Protein AF-A0AAE0EWT0-F1 (afdb_monomer_lite)

Radius of gyration: 17.42 Å; chains: 1; bounding box: 57×29×38 Å

Seque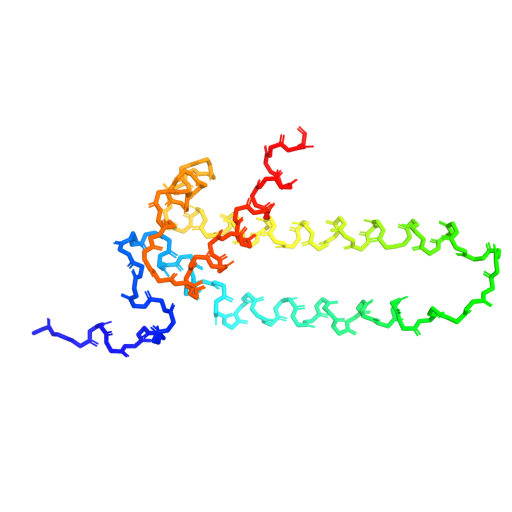nce (125 aa):
MEEDAEMLPKRIRGIKDEIVRKLCVFFDSEDFTSALEEFCLQNCSTFSGTSCGKEEASEQSLQHTELHQRYLELLEKQLDKFQEQEGIAPEAVFERCKEAVGEDEFAANFIKMLQAVYVELYIWK

Secondary structure (DSSP, 8-state):
--GGGSSS-GGGTT---HHHHHHHHHHTSHHHHHHHHHHHHHHHHHHHT----TTSHHHHHHHHHHHHHHHHHHHHHHHHHHHHHHT--HHHHHHHHHHH--S-HHHHHHHHHHHHHHIIIII--

Structure (mmCIF, N/CA/C/O backbone):
data_AF-A0AAE0EWT0-F1
#
_entry.id   AF-A0AAE0EWT0-F1
#
loop_
_atom_site.group_PDB
_atom_site.id
_atom_site.type_symbol
_atom_site.label_atom_id
_atom_site.label_alt_id
_atom_site.label_comp_id
_atom_site.label_asym_id
_atom_site.label_entity_id
_atom_site.label_seq_id
_atom_site.pdbx_PDB_ins_code
_atom_site.Cartn_x
_atom_site.Cartn_y
_atom_site.Cartn_z
_atom_site.occupancy
_atom_site.B_iso_or_equiv
_atom_site.auth_seq_id
_atom_site.auth_comp_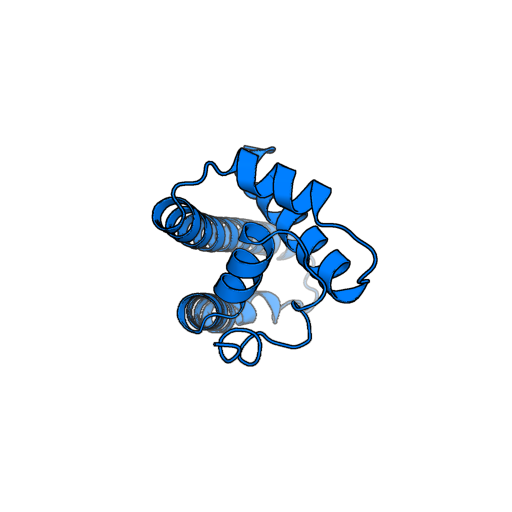id
_atom_site.auth_asym_id
_atom_site.auth_atom_id
_atom_site.pdbx_PDB_model_num
ATOM 1 N N . MET A 1 1 ? -26.318 -11.596 14.215 1.00 40.09 1 MET A N 1
ATOM 2 C CA . MET A 1 1 ? -25.898 -10.856 13.006 1.00 40.09 1 MET A CA 1
ATOM 3 C C . MET A 1 1 ? -24.386 -10.737 13.146 1.00 40.09 1 MET A C 1
ATOM 5 O O . MET A 1 1 ? -23.906 -9.768 13.707 1.00 40.09 1 MET A O 1
ATOM 9 N N . GLU A 1 2 ? -23.677 -11.829 12.849 1.00 41.66 2 GLU A N 1
ATOM 10 C CA . GLU A 1 2 ? -22.268 -12.066 13.244 1.00 41.66 2 GLU A CA 1
ATOM 11 C C . GLU A 1 2 ? -21.409 -12.572 12.066 1.00 41.66 2 GLU A C 1
ATOM 13 O O . GLU A 1 2 ? -20.268 -12.974 12.256 1.00 41.66 2 GLU A O 1
ATOM 18 N N . GLU A 1 3 ? -21.931 -12.536 10.838 1.00 44.03 3 GLU A N 1
ATOM 19 C CA . GLU A 1 3 ? -21.333 -13.248 9.696 1.00 44.03 3 GLU A CA 1
ATOM 20 C C . GLU A 1 3 ? -20.279 -12.432 8.915 1.00 44.03 3 GLU A C 1
ATOM 22 O O . GLU A 1 3 ? -19.452 -13.011 8.217 1.00 44.03 3 GLU A O 1
ATOM 27 N N . ASP A 1 4 ? -20.199 -11.109 9.093 1.00 46.94 4 ASP A N 1
ATOM 28 C CA . ASP A 1 4 ? -19.226 -10.263 8.372 1.00 46.94 4 ASP A CA 1
ATOM 29 C C . ASP A 1 4 ? -17.781 -10.364 8.903 1.00 46.94 4 ASP A C 1
ATOM 31 O O . ASP A 1 4 ? -16.820 -9.991 8.227 1.00 46.94 4 ASP A O 1
ATOM 35 N N . ALA A 1 5 ? -17.579 -10.900 10.110 1.00 47.59 5 ALA A N 1
ATOM 36 C CA . ALA A 1 5 ? -16.243 -11.025 10.696 1.00 47.59 5 ALA A CA 1
ATOM 37 C C . ALA A 1 5 ? -15.438 -12.220 10.141 1.00 47.59 5 ALA A C 1
ATOM 39 O O . ALA A 1 5 ? -14.208 -12.249 10.285 1.00 47.59 5 ALA A O 1
ATOM 40 N N . GLU A 1 6 ? -16.090 -13.200 9.500 1.00 47.41 6 GLU A N 1
ATOM 41 C CA . GLU A 1 6 ? -15.444 -14.443 9.053 1.00 47.41 6 GLU A CA 1
ATOM 42 C C . GLU A 1 6 ? -14.759 -14.357 7.681 1.00 47.41 6 GLU A C 1
ATOM 44 O O . GLU A 1 6 ? -13.802 -15.101 7.456 1.00 47.41 6 GLU A O 1
ATOM 49 N N . MET A 1 7 ? -15.132 -13.411 6.812 1.00 57.94 7 MET A N 1
ATOM 50 C CA . MET A 1 7 ? -14.522 -13.267 5.476 1.00 57.94 7 MET A CA 1
ATOM 51 C C . MET A 1 7 ? -13.167 -12.550 5.467 1.00 57.94 7 MET A C 1
ATOM 53 O O . MET A 1 7 ? -12.485 -12.514 4.446 1.00 57.94 7 MET A O 1
ATOM 57 N N . LEU A 1 8 ? -12.739 -11.992 6.600 1.00 60.00 8 LEU A N 1
ATOM 58 C CA . LEU A 1 8 ? -11.521 -11.189 6.646 1.00 60.00 8 LEU A CA 1
ATOM 59 C C . LEU A 1 8 ? -10.302 -12.096 6.889 1.00 60.00 8 LEU A C 1
ATOM 61 O O . LEU A 1 8 ? -10.305 -12.879 7.858 1.00 60.00 8 LEU A O 1
ATOM 65 N N . PRO A 1 9 ? -9.258 -12.016 6.037 1.00 65.06 9 PRO A N 1
ATOM 66 C CA . PRO A 1 9 ? -8.112 -12.905 6.129 1.00 65.06 9 PRO A CA 1
ATOM 67 C C . PRO A 1 9 ? -7.469 -12.813 7.517 1.00 65.06 9 PRO A C 1
ATOM 69 O O . PRO A 1 9 ? -7.370 -11.741 8.113 1.00 65.06 9 PRO A O 1
ATOM 72 N N . LYS A 1 10 ? -7.041 -13.957 8.072 1.00 65.31 10 LYS A N 1
ATOM 73 C CA . LYS A 1 10 ? -6.542 -14.043 9.464 1.00 65.31 10 LYS A CA 1
ATOM 74 C C . LYS A 1 10 ? -5.453 -13.004 9.772 1.00 65.31 10 LYS A C 1
ATOM 76 O O . LYS A 1 10 ? -5.429 -12.471 10.873 1.00 65.31 10 LYS A O 1
ATOM 81 N N . ARG A 1 11 ? -4.643 -12.675 8.760 1.00 68.38 11 ARG A N 1
ATOM 82 C CA . ARG A 1 11 ? -3.559 -11.679 8.764 1.00 68.38 11 ARG A CA 1
ATOM 83 C C . ARG A 1 11 ? -3.978 -10.225 9.030 1.00 68.38 11 ARG A C 1
ATOM 85 O O . ARG A 1 11 ? -3.122 -9.433 9.386 1.00 68.38 11 ARG A O 1
ATOM 92 N N . ILE A 1 12 ? -5.258 -9.866 8.885 1.00 69.25 12 ILE A N 1
ATOM 93 C CA . ILE A 1 12 ? -5.748 -8.490 9.119 1.00 69.25 12 ILE A CA 1
ATOM 94 C C . ILE A 1 12 ? -6.727 -8.390 10.293 1.00 69.25 12 ILE A C 1
ATOM 96 O O . ILE A 1 12 ? -7.249 -7.316 10.579 1.00 69.25 12 ILE A O 1
ATOM 100 N N . ARG A 1 13 ? -7.016 -9.505 10.979 1.00 69.38 13 ARG A N 1
ATOM 101 C CA . ARG A 1 13 ? -7.964 -9.523 12.108 1.00 69.38 13 ARG A CA 1
ATOM 102 C C . ARG A 1 13 ? -7.427 -8.794 13.345 1.00 69.38 13 ARG A C 1
ATOM 104 O O . ARG A 1 13 ? -8.229 -8.353 14.158 1.00 69.38 13 ARG A O 1
ATOM 111 N N . GLY A 1 14 ? -6.104 -8.660 13.475 1.00 70.75 14 GLY A N 1
ATOM 112 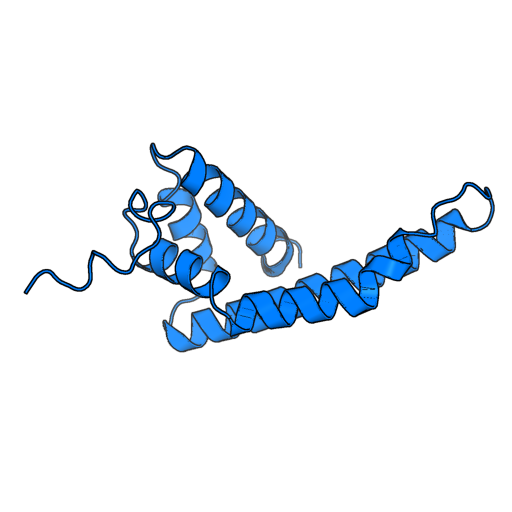C CA . GLY A 1 14 ? -5.450 -7.909 14.554 1.00 70.75 14 GLY A CA 1
ATOM 113 C C . GLY A 1 14 ? -5.465 -6.386 14.370 1.00 70.75 14 GLY A C 1
ATOM 114 O O . GLY A 1 14 ? -5.120 -5.658 15.299 1.00 70.75 14 GLY A O 1
ATOM 115 N N . ILE A 1 15 ? -5.878 -5.891 13.197 1.00 74.56 15 ILE A N 1
ATOM 116 C CA . ILE A 1 15 ? -5.919 -4.458 12.891 1.00 74.56 15 ILE A CA 1
ATOM 117 C C . ILE A 1 15 ? -7.191 -3.857 13.491 1.00 74.56 15 ILE A C 1
ATOM 119 O O . ILE A 1 15 ? -8.302 -4.221 13.106 1.00 74.56 15 ILE A O 1
ATOM 123 N N . LYS A 1 16 ? -7.016 -2.935 14.445 1.00 74.81 16 LYS A N 1
ATOM 124 C CA . LYS A 1 16 ? -8.127 -2.259 15.137 1.00 74.81 16 LYS A CA 1
ATOM 125 C C . LYS A 1 16 ? -8.730 -1.111 14.326 1.00 74.81 16 LYS A C 1
ATOM 127 O O . LYS A 1 16 ? -9.912 -0.831 14.489 1.00 74.81 16 LYS A O 1
ATOM 132 N N . ASP A 1 17 ? -7.935 -0.454 13.483 1.00 82.94 17 ASP A N 1
ATOM 133 C CA . ASP A 1 17 ? -8.415 0.640 12.638 1.00 82.94 17 ASP A CA 1
ATOM 134 C C . ASP A 1 17 ? -9.152 0.095 11.404 1.00 82.94 17 ASP A C 1
ATOM 136 O O . ASP A 1 17 ? -8.613 -0.705 10.636 1.00 82.94 17 ASP A O 1
ATOM 140 N N . GLU A 1 18 ? -10.402 0.520 11.221 1.00 82.81 18 GLU A N 1
ATOM 141 C CA . GLU A 1 18 ? -11.260 0.030 10.140 1.00 82.81 18 GLU A CA 1
ATOM 142 C C . GLU A 1 18 ? -10.760 0.454 8.753 1.00 82.81 18 GLU A C 1
ATOM 144 O O . GLU A 1 18 ? -10.798 -0.353 7.826 1.00 82.81 18 GLU A O 1
ATOM 149 N N . ILE A 1 19 ? -10.245 1.678 8.604 1.00 84.38 19 ILE A N 1
ATOM 150 C CA . ILE A 1 19 ? -9.722 2.162 7.320 1.00 84.38 19 ILE A CA 1
ATOM 151 C C . ILE A 1 19 ? -8.453 1.408 6.958 1.00 84.38 19 ILE A C 1
ATOM 153 O O . ILE A 1 19 ? -8.321 0.953 5.826 1.00 84.38 19 ILE A O 1
ATOM 157 N N . VAL A 1 20 ? -7.545 1.209 7.913 1.00 81.81 20 VAL A N 1
ATOM 158 C CA . VAL A 1 20 ? -6.328 0.424 7.676 1.00 81.81 20 VAL A CA 1
ATOM 159 C C . VAL A 1 20 ? -6.689 -1.016 7.327 1.00 81.81 20 VAL A C 1
ATOM 161 O O . VAL A 1 20 ? -6.091 -1.602 6.427 1.00 81.81 20 VAL A O 1
ATOM 164 N N . ARG A 1 21 ? -7.716 -1.590 7.961 1.00 82.50 21 ARG A N 1
ATOM 165 C CA . ARG A 1 21 ? -8.204 -2.928 7.617 1.00 82.50 21 ARG A CA 1
ATOM 166 C C . ARG A 1 21 ? -8.777 -2.985 6.200 1.00 82.50 21 ARG A C 1
ATOM 168 O O . ARG A 1 21 ? -8.437 -3.907 5.464 1.00 82.50 21 ARG A O 1
ATOM 175 N N . LYS A 1 22 ? -9.597 -2.009 5.804 1.00 85.06 22 LYS A N 1
ATOM 176 C CA . LYS A 1 22 ? -10.135 -1.893 4.439 1.00 85.06 22 LYS A CA 1
ATOM 177 C C . LYS A 1 22 ? -9.036 -1.684 3.405 1.00 85.06 22 LYS A C 1
ATOM 179 O O . LYS A 1 22 ? -9.070 -2.326 2.364 1.00 85.06 22 LYS A O 1
ATOM 184 N N . LEU A 1 23 ? -8.025 -0.881 3.723 1.00 83.50 23 LEU A N 1
ATOM 185 C CA . LEU A 1 23 ? -6.839 -0.700 2.891 1.00 83.50 23 LEU A CA 1
ATOM 186 C C . LEU A 1 23 ? -6.105 -2.032 2.698 1.00 83.50 23 LEU A C 1
ATOM 188 O O . LEU A 1 23 ? -5.766 -2.393 1.579 1.00 83.50 23 LEU A O 1
ATOM 192 N N . CYS A 1 24 ? -5.928 -2.824 3.759 1.00 80.69 24 CYS A N 1
ATOM 193 C CA . CYS A 1 24 ? -5.327 -4.152 3.629 1.00 80.69 24 CYS A CA 1
ATOM 194 C C . CYS A 1 24 ? -6.157 -5.089 2.740 1.00 80.69 24 CYS A C 1
ATOM 196 O O . CYS A 1 24 ? -5.586 -5.846 1.965 1.00 80.69 24 CYS A O 1
ATOM 198 N N . VAL A 1 25 ? -7.491 -5.042 2.836 1.00 84.12 25 VAL A N 1
ATOM 199 C CA . VAL A 1 25 ? -8.383 -5.808 1.947 1.00 84.12 25 VAL A CA 1
ATOM 200 C C . VAL A 1 25 ? -8.275 -5.317 0.505 1.00 84.12 25 VAL A C 1
ATOM 202 O O . VAL A 1 25 ? -8.253 -6.130 -0.410 1.00 84.12 25 VAL A O 1
ATOM 205 N N . PHE A 1 26 ? -8.167 -4.007 0.294 1.00 85.38 26 PHE A N 1
ATOM 206 C CA . PHE A 1 26 ? -8.008 -3.413 -1.028 1.00 85.38 26 PHE A CA 1
ATOM 207 C C . PHE A 1 26 ? -6.709 -3.866 -1.705 1.00 85.38 26 PHE A C 1
ATOM 209 O O . PHE A 1 26 ? -6.727 -4.261 -2.866 1.00 85.38 26 PHE A O 1
ATOM 216 N N . PHE A 1 27 ? -5.598 -3.910 -0.970 1.00 82.00 27 PHE A N 1
ATOM 217 C CA . PHE A 1 27 ? -4.331 -4.458 -1.472 1.00 82.00 27 PHE A CA 1
ATOM 218 C C . PHE A 1 27 ? -4.384 -5.969 -1.742 1.00 82.00 27 PHE A C 1
ATOM 220 O O . PHE A 1 27 ? -3.597 -6.482 -2.530 1.00 82.00 27 PHE A O 1
ATOM 227 N N . ASP A 1 28 ? -5.301 -6.685 -1.094 1.00 81.69 28 ASP A N 1
ATOM 228 C CA . ASP A 1 28 ? -5.557 -8.107 -1.341 1.00 81.69 28 ASP A CA 1
ATOM 229 C C . ASP A 1 28 ? -6.579 -8.332 -2.469 1.00 81.69 28 ASP A C 1
ATOM 231 O O . ASP A 1 28 ? -6.859 -9.471 -2.835 1.00 81.69 28 ASP A O 1
ATOM 235 N N . SER A 1 29 ? -7.167 -7.259 -3.008 1.00 83.38 29 SER A N 1
ATOM 236 C CA . SER A 1 29 ? -8.197 -7.355 -4.037 1.00 83.38 29 SER A CA 1
ATOM 237 C C . SER A 1 29 ? -7.624 -7.848 -5.363 1.00 83.38 29 SER A C 1
ATOM 239 O O . SER A 1 29 ? -6.470 -7.583 -5.713 1.00 83.38 29 SER A O 1
ATOM 241 N N . GLU A 1 30 ? -8.456 -8.549 -6.132 1.00 83.88 30 GLU A N 1
ATOM 242 C CA . GLU A 1 30 ? -8.081 -9.052 -7.456 1.00 83.88 30 GLU A CA 1
ATOM 243 C C . GLU A 1 30 ? -7.708 -7.913 -8.418 1.00 83.88 30 GLU A C 1
ATOM 245 O O . GLU A 1 30 ? -6.765 -8.066 -9.187 1.00 83.88 30 GLU A O 1
ATOM 250 N N . ASP A 1 31 ? -8.371 -6.751 -8.338 1.00 80.44 31 ASP A N 1
ATOM 251 C CA . ASP A 1 31 ? -8.050 -5.580 -9.174 1.00 80.44 31 ASP A CA 1
ATOM 252 C C . ASP A 1 31 ? -6.619 -5.092 -8.925 1.00 80.44 31 ASP A C 1
ATOM 254 O O . ASP A 1 31 ? -5.833 -4.916 -9.858 1.00 80.44 31 ASP A O 1
ATOM 258 N N . PHE A 1 32 ? -6.256 -4.938 -7.649 1.00 81.88 32 PHE A N 1
ATOM 259 C CA . PHE A 1 32 ? -4.933 -4.471 -7.261 1.00 81.88 32 PHE A CA 1
ATOM 260 C C . PHE A 1 32 ? -3.847 -5.504 -7.581 1.00 81.88 32 PHE A C 1
ATOM 262 O O . PHE A 1 32 ? -2.831 -5.182 -8.201 1.00 81.88 32 PHE A O 1
ATOM 269 N N . THR A 1 33 ? -4.071 -6.756 -7.181 1.00 84.75 33 THR A N 1
ATOM 270 C CA . THR A 1 33 ? -3.101 -7.842 -7.365 1.00 84.75 33 THR A CA 1
ATOM 271 C C . THR A 1 33 ? -2.888 -8.177 -8.840 1.00 84.75 33 THR A C 1
ATOM 273 O O . THR A 1 33 ? -1.739 -8.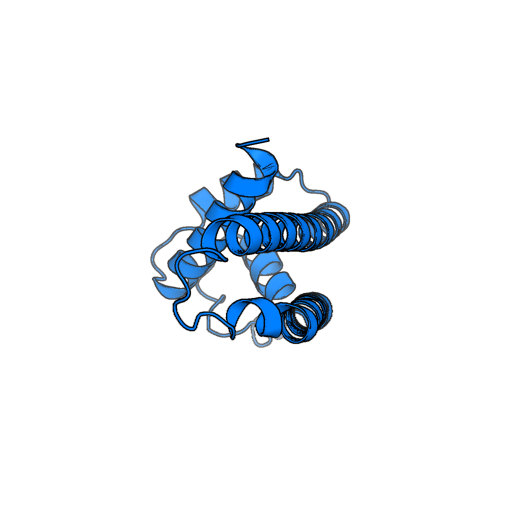339 -9.244 1.00 84.75 33 THR A O 1
ATOM 276 N N . SER A 1 34 ? -3.938 -8.176 -9.668 1.00 84.94 34 SER A N 1
ATOM 277 C CA . SER A 1 34 ? -3.819 -8.417 -11.114 1.00 84.94 34 SER A CA 1
ATOM 278 C C . SER A 1 34 ? -3.096 -7.277 -11.830 1.00 84.94 34 SER A C 1
ATOM 280 O O . SER A 1 34 ? -2.248 -7.534 -12.681 1.00 84.94 34 SER A O 1
ATOM 282 N N . ALA A 1 35 ? -3.377 -6.017 -11.474 1.00 84.81 35 ALA A N 1
ATOM 283 C CA . ALA A 1 35 ? -2.688 -4.868 -12.064 1.00 84.81 35 ALA A CA 1
ATOM 284 C C . ALA A 1 35 ? -1.181 -4.881 -11.752 1.00 84.81 35 ALA A C 1
ATOM 286 O O . ALA A 1 35 ? -0.352 -4.599 -12.620 1.00 84.81 35 ALA A O 1
ATOM 287 N N . LEU A 1 36 ? -0.818 -5.239 -10.517 1.00 83.81 36 LEU A N 1
ATOM 288 C CA . LEU A 1 36 ? 0.577 -5.411 -10.119 1.00 83.81 36 LEU A CA 1
ATOM 289 C C . LEU A 1 36 ? 1.236 -6.619 -10.780 1.00 83.81 36 LEU A C 1
ATOM 291 O O . LEU A 1 36 ? 2.385 -6.525 -11.207 1.00 83.81 36 LEU A O 1
ATOM 295 N N . GLU A 1 37 ? 0.536 -7.748 -10.866 1.00 84.94 37 GLU A N 1
ATOM 296 C CA . GLU A 1 37 ? 1.057 -8.951 -11.511 1.00 84.94 37 GLU A CA 1
ATOM 297 C C . GLU A 1 37 ? 1.321 -8.704 -12.999 1.00 84.94 37 GLU A C 1
ATOM 299 O O . GLU A 1 37 ? 2.404 -9.028 -13.484 1.00 84.94 37 GLU A O 1
ATOM 304 N N . GLU A 1 38 ? 0.398 -8.049 -13.709 1.00 86.50 38 GLU A N 1
ATOM 305 C CA . GLU A 1 38 ? 0.584 -7.665 -15.110 1.00 86.50 38 GLU A CA 1
ATOM 306 C C . GLU A 1 38 ? 1.800 -6.745 -15.280 1.00 86.50 38 GLU A C 1
ATOM 308 O O . GLU A 1 38 ? 2.639 -6.972 -16.158 1.00 86.50 38 GLU A O 1
ATOM 313 N N . PHE A 1 39 ? 1.951 -5.749 -14.402 1.00 84.62 39 PHE A N 1
ATOM 314 C CA . PHE A 1 39 ? 3.117 -4.872 -14.411 1.00 84.62 39 PHE A CA 1
ATOM 315 C C . PHE A 1 39 ? 4.420 -5.655 -14.192 1.00 84.62 39 PHE A C 1
ATOM 317 O O . PHE A 1 39 ? 5.384 -5.476 -14.941 1.00 84.62 39 PHE A O 1
ATOM 324 N N . CYS A 1 40 ? 4.456 -6.552 -13.207 1.00 82.62 40 CYS A N 1
ATOM 325 C CA . CYS A 1 40 ? 5.617 -7.391 -12.928 1.00 82.62 40 CYS A CA 1
ATOM 326 C C . CYS A 1 40 ? 5.939 -8.318 -14.106 1.00 82.62 40 CYS A C 1
ATOM 328 O O . CYS A 1 40 ? 7.083 -8.362 -14.548 1.00 82.62 40 CYS A O 1
ATOM 330 N N . LEU A 1 41 ? 4.955 -9.008 -14.682 1.00 83.19 41 LEU A N 1
ATOM 331 C CA . LEU A 1 41 ? 5.168 -9.912 -15.816 1.00 83.19 41 LEU A CA 1
ATOM 332 C C . LEU A 1 41 ? 5.773 -9.197 -17.029 1.00 83.19 41 LEU A C 1
ATOM 334 O O . LEU A 1 41 ? 6.641 -9.757 -17.699 1.00 83.19 41 LEU A O 1
ATOM 338 N N . GLN A 1 42 ? 5.359 -7.958 -17.297 1.00 82.75 42 GLN A N 1
ATOM 339 C CA . GLN A 1 42 ? 5.883 -7.193 -18.428 1.00 82.75 42 GLN A CA 1
ATOM 340 C C . GLN A 1 42 ? 7.283 -6.618 -18.178 1.00 82.75 42 GLN A C 1
ATOM 342 O O . GLN A 1 42 ? 8.062 -6.480 -19.122 1.00 82.75 42 GLN A O 1
ATOM 347 N N . ASN A 1 43 ? 7.627 -6.305 -16.925 1.00 78.94 43 ASN A N 1
ATOM 348 C CA . ASN A 1 43 ? 8.818 -5.510 -16.610 1.00 78.94 43 ASN A CA 1
ATOM 349 C C . ASN A 1 43 ? 9.902 -6.271 -15.821 1.00 78.94 43 ASN A C 1
ATOM 351 O O . ASN A 1 43 ? 11.052 -5.836 -15.801 1.00 78.94 43 ASN A O 1
ATOM 355 N N . CYS A 1 44 ? 9.604 -7.434 -15.227 1.00 73.44 44 CYS A N 1
ATOM 356 C CA . CYS A 1 44 ? 10.585 -8.257 -14.502 1.00 73.44 44 CYS A CA 1
ATOM 357 C C . CYS A 1 44 ? 11.723 -8.758 -15.403 1.00 73.44 44 CYS A C 1
ATOM 359 O O . CYS A 1 44 ? 12.847 -8.932 -14.931 1.00 73.44 44 CYS A O 1
ATOM 361 N N . SER A 1 45 ? 11.468 -8.944 -16.701 1.00 71.12 45 SER A N 1
ATOM 362 C CA . SER A 1 45 ? 12.483 -9.326 -17.693 1.00 71.12 45 SER A CA 1
ATOM 363 C C . SER A 1 45 ? 13.653 -8.339 -17.728 1.00 71.12 45 SER A C 1
ATOM 365 O O . SER A 1 45 ? 14.800 -8.759 -17.884 1.00 71.12 45 SER A O 1
ATOM 367 N N . THR A 1 46 ? 13.382 -7.049 -17.502 1.00 70.06 46 THR A N 1
ATOM 368 C CA . THR A 1 46 ? 14.383 -5.971 -17.476 1.00 70.06 46 THR A CA 1
ATOM 369 C C . THR A 1 46 ? 15.399 -6.157 -16.345 1.00 70.06 46 THR A C 1
ATOM 371 O O . THR A 1 46 ? 16.570 -5.840 -16.517 1.00 70.06 46 THR A O 1
ATOM 374 N N . PHE A 1 47 ? 14.998 -6.780 -15.231 1.00 67.12 47 PHE A N 1
ATOM 375 C CA . PHE A 1 47 ? 15.875 -7.059 -14.087 1.00 67.12 47 PHE A CA 1
ATOM 376 C C . PHE A 1 47 ? 16.679 -8.370 -14.230 1.00 67.12 47 PHE A C 1
ATOM 378 O O . PHE A 1 47 ? 17.660 -8.591 -13.514 1.00 67.12 47 PHE A O 1
ATOM 385 N N . SER A 1 48 ? 16.295 -9.253 -15.162 1.00 61.00 48 SER A N 1
ATOM 386 C CA . SER A 1 48 ? 16.908 -10.583 -15.340 1.00 61.00 48 SER A CA 1
ATOM 387 C C . SER A 1 48 ? 18.235 -10.577 -16.119 1.00 61.00 48 SER A C 1
ATOM 389 O O . SER A 1 48 ? 18.990 -11.547 -16.068 1.00 61.00 48 SER A O 1
ATOM 391 N N . GLY A 1 49 ? 18.560 -9.469 -16.795 1.00 54.62 49 GLY A N 1
ATOM 392 C CA . GLY A 1 49 ? 19.750 -9.310 -17.641 1.00 54.62 49 GLY A CA 1
ATOM 393 C C . GLY A 1 49 ? 21.040 -8.920 -16.910 1.00 54.62 49 GLY A C 1
ATOM 394 O O . GLY A 1 49 ? 22.012 -8.555 -17.565 1.00 54.62 49 GLY A O 1
ATOM 395 N N . THR A 1 50 ? 21.082 -8.983 -15.576 1.00 52.16 50 THR A N 1
ATOM 396 C CA . THR A 1 50 ? 22.211 -8.502 -14.755 1.00 52.16 50 THR A CA 1
ATOM 397 C C . THR A 1 50 ? 23.396 -9.486 -14.766 1.00 52.16 50 THR A C 1
ATOM 399 O O . THR A 1 50 ? 23.813 -10.012 -13.737 1.00 52.16 50 THR A O 1
ATOM 402 N N . SER A 1 51 ? 23.940 -9.785 -15.948 1.00 47.72 51 SER A N 1
ATOM 403 C CA . SER A 1 51 ? 25.229 -10.464 -16.115 1.00 47.72 51 SER A CA 1
ATOM 404 C C . SER A 1 51 ? 26.291 -9.422 -16.467 1.00 47.72 51 SER A C 1
ATOM 406 O O . SER A 1 51 ? 26.319 -8.899 -17.572 1.00 47.72 51 SER A O 1
ATOM 408 N N . CYS A 1 52 ? 27.140 -9.113 -15.484 1.00 47.66 52 CYS A N 1
ATOM 409 C CA . CYS A 1 52 ? 28.269 -8.178 -15.487 1.00 47.66 52 CYS A CA 1
ATOM 410 C C . CYS A 1 52 ? 28.934 -7.868 -16.850 1.00 47.66 52 CYS A C 1
ATOM 412 O O . CYS A 1 52 ? 29.853 -8.572 -17.270 1.00 47.66 52 CYS A O 1
ATOM 414 N N . GLY A 1 53 ? 28.605 -6.709 -17.425 1.00 48.75 53 GLY A N 1
ATOM 415 C CA . GLY A 1 53 ? 29.449 -5.946 -18.347 1.00 48.75 53 GLY A CA 1
ATOM 416 C C . GLY A 1 53 ? 29.551 -4.505 -17.842 1.00 48.75 53 GLY A C 1
ATOM 417 O O . GLY A 1 53 ? 28.541 -3.824 -17.705 1.00 48.75 53 GLY A O 1
ATOM 418 N N . LYS A 1 54 ? 30.756 -4.034 -17.496 1.00 52.72 54 LYS A N 1
ATOM 419 C CA . LYS A 1 54 ? 31.008 -2.750 -16.796 1.00 52.72 54 LYS A CA 1
ATOM 420 C C . LYS A 1 54 ? 30.533 -1.482 -17.532 1.00 52.72 54 LYS A C 1
ATOM 422 O O . LYS A 1 54 ? 30.616 -0.405 -16.950 1.00 52.72 54 LYS A O 1
ATOM 427 N N . GLU A 1 55 ? 30.057 -1.598 -18.766 1.00 53.34 55 GLU A N 1
ATOM 428 C CA . GLU A 1 55 ? 29.658 -0.471 -19.616 1.00 53.34 55 GLU A CA 1
ATOM 429 C C . GLU A 1 55 ? 28.128 -0.255 -19.649 1.00 53.34 55 GLU A C 1
ATOM 431 O O . GLU A 1 55 ? 27.694 0.873 -19.848 1.00 53.34 55 GLU A O 1
ATOM 436 N N . GLU A 1 56 ? 27.304 -1.260 -19.318 1.00 51.31 56 GLU A N 1
ATOM 437 C CA . GLU A 1 56 ? 25.826 -1.178 -19.406 1.00 51.31 56 GLU A CA 1
ATOM 438 C C . GLU A 1 56 ? 25.139 -0.728 -18.096 1.00 51.31 56 GLU A C 1
ATOM 440 O O . GLU A 1 56 ? 23.932 -0.492 -18.047 1.00 51.31 56 GLU A O 1
ATOM 445 N N . ALA A 1 57 ? 25.902 -0.562 -17.011 1.00 53.81 57 ALA A N 1
ATOM 446 C CA . ALA A 1 57 ? 25.360 -0.278 -15.678 1.00 53.81 57 ALA A CA 1
ATOM 447 C C . ALA A 1 57 ? 24.646 1.088 -15.557 1.00 53.81 57 ALA A C 1
ATOM 449 O O . ALA A 1 57 ? 23.748 1.239 -14.724 1.00 53.81 57 ALA A O 1
ATOM 450 N N . SER A 1 58 ? 25.026 2.088 -16.366 1.00 53.78 58 SER A N 1
ATOM 451 C CA . SER A 1 58 ? 24.398 3.423 -16.319 1.00 53.78 58 SER A CA 1
ATOM 452 C C . SER A 1 58 ? 23.046 3.466 -17.035 1.00 53.78 58 SER A C 1
ATOM 454 O O . SER A 1 58 ? 22.101 4.046 -16.506 1.00 53.78 58 SER A O 1
ATOM 456 N N . GLU A 1 59 ? 22.920 2.817 -18.195 1.00 54.50 59 GLU A N 1
ATOM 457 C CA . GLU A 1 59 ? 21.657 2.751 -18.944 1.00 54.50 59 GLU A CA 1
ATOM 458 C C . GLU A 1 59 ? 20.635 1.845 -18.242 1.00 54.50 59 GLU A C 1
ATOM 460 O O . GLU A 1 59 ? 19.465 2.210 -18.138 1.00 54.50 59 GLU A O 1
ATOM 465 N N . GLN A 1 60 ? 21.077 0.734 -17.635 1.00 59.09 60 GLN A N 1
ATOM 466 C CA . GLN A 1 60 ? 20.203 -0.105 -16.803 1.00 59.09 60 GLN A CA 1
ATOM 467 C C . GLN A 1 60 ? 19.688 0.632 -15.557 1.00 59.09 60 GLN A C 1
ATOM 469 O O . GLN A 1 60 ? 18.532 0.467 -15.176 1.00 59.09 60 GLN A O 1
ATOM 474 N N . SER A 1 61 ? 20.502 1.500 -14.946 1.00 63.19 61 SER A N 1
ATOM 475 C CA . SER A 1 61 ? 20.065 2.310 -13.797 1.00 63.19 61 SER A CA 1
ATOM 476 C C . SER A 1 61 ? 18.978 3.323 -14.172 1.00 63.19 61 SER A C 1
ATOM 478 O O . SER A 1 61 ? 18.064 3.563 -13.382 1.00 63.19 61 SER A O 1
ATOM 480 N N . LEU A 1 62 ? 19.033 3.889 -15.381 1.00 69.19 62 LEU A N 1
ATOM 481 C CA . LEU A 1 62 ? 17.988 4.780 -15.892 1.00 69.19 62 LEU A CA 1
ATOM 482 C C . LEU A 1 62 ? 16.693 4.009 -16.167 1.00 69.19 62 LEU A C 1
ATOM 484 O O . LEU A 1 62 ? 15.646 4.409 -15.668 1.00 69.19 62 LEU A O 1
ATOM 488 N N . GLN A 1 63 ? 16.773 2.855 -16.837 1.00 71.12 63 GLN A N 1
ATOM 489 C CA . GLN A 1 63 ? 15.603 2.005 -17.081 1.00 71.12 63 GLN A CA 1
ATOM 490 C C . GLN A 1 63 ? 14.949 1.517 -15.782 1.00 71.12 63 GLN A C 1
ATOM 492 O O . GLN A 1 63 ? 13.726 1.518 -15.669 1.00 71.12 63 GLN A O 1
ATOM 497 N N . HIS A 1 64 ? 15.737 1.151 -14.768 1.00 74.88 64 HIS A N 1
ATOM 498 C CA . HIS A 1 64 ? 15.204 0.799 -13.450 1.00 74.88 64 HIS A CA 1
ATOM 499 C C . HIS A 1 64 ? 14.528 1.989 -12.762 1.00 74.88 64 HIS A C 1
ATOM 501 O O . HIS A 1 64 ? 13.502 1.810 -12.111 1.00 74.88 64 HIS A O 1
ATOM 507 N N . THR A 1 65 ? 15.065 3.199 -12.935 1.00 78.56 65 THR A N 1
ATOM 508 C CA . THR A 1 65 ? 14.467 4.426 -12.392 1.00 78.56 65 THR A CA 1
ATOM 509 C C . THR A 1 65 ? 13.130 4.734 -13.068 1.00 78.56 65 THR A C 1
ATOM 511 O O . THR A 1 65 ? 12.151 5.026 -12.385 1.00 78.56 65 THR A O 1
ATOM 514 N N . GLU A 1 66 ? 13.055 4.612 -14.394 1.00 80.50 66 GLU A N 1
ATOM 515 C CA . GLU A 1 66 ? 11.812 4.793 -15.155 1.00 80.50 66 GLU A CA 1
ATOM 516 C C . GLU A 1 66 ? 10.757 3.740 -14.787 1.00 80.50 66 GLU A C 1
ATOM 518 O O . GLU A 1 66 ? 9.576 4.059 -14.643 1.00 80.50 66 GLU A O 1
ATOM 523 N N . LEU A 1 67 ? 11.170 2.486 -14.584 1.00 83.00 67 LEU A N 1
ATOM 524 C CA . LEU A 1 67 ? 10.278 1.425 -14.115 1.00 83.00 67 LEU A CA 1
ATOM 525 C C . LEU A 1 67 ? 9.793 1.665 -12.684 1.00 83.00 67 LEU A C 1
ATOM 527 O O . LEU A 1 67 ? 8.608 1.471 -12.421 1.00 83.00 67 LEU A O 1
ATOM 531 N N . HIS A 1 68 ? 10.664 2.127 -11.783 1.00 80.75 68 HIS A N 1
ATOM 532 C CA . HIS A 1 68 ? 10.277 2.505 -10.419 1.00 80.75 68 HIS A CA 1
ATOM 533 C C . HIS A 1 68 ? 9.252 3.641 -10.426 1.00 80.75 68 HIS A C 1
ATOM 535 O O . HIS A 1 68 ? 8.239 3.555 -9.742 1.00 80.75 68 HIS A O 1
ATOM 541 N N . GLN A 1 69 ? 9.445 4.666 -11.262 1.00 82.62 69 GLN A N 1
ATOM 542 C CA . GLN A 1 69 ? 8.465 5.747 -11.409 1.00 82.62 69 GLN A CA 1
ATOM 543 C C . GLN A 1 69 ? 7.113 5.233 -11.913 1.00 82.62 69 GLN A C 1
ATOM 545 O O . GLN A 1 69 ? 6.089 5.539 -11.308 1.00 82.62 69 GLN A O 1
ATOM 550 N N . ARG A 1 70 ? 7.094 4.390 -12.952 1.00 84.31 70 ARG A N 1
ATOM 551 C CA . ARG A 1 70 ? 5.843 3.798 -13.459 1.00 84.31 70 ARG A CA 1
ATOM 552 C C . ARG A 1 70 ? 5.143 2.915 -12.428 1.00 84.31 70 ARG A C 1
ATOM 554 O O . ARG A 1 70 ? 3.916 2.884 -12.379 1.00 84.31 70 ARG A O 1
ATOM 561 N N . TYR A 1 71 ? 5.915 2.201 -11.613 1.00 83.56 71 TYR A N 1
ATOM 562 C CA . TYR A 1 71 ? 5.395 1.417 -10.499 1.00 83.56 71 TYR A CA 1
ATOM 563 C C . TYR A 1 71 ? 4.740 2.316 -9.441 1.00 83.56 71 TYR A C 1
ATOM 565 O O . TYR A 1 71 ? 3.608 2.059 -9.031 1.00 83.56 71 TYR A O 1
ATOM 573 N N . LEU A 1 72 ? 5.406 3.408 -9.056 1.00 83.88 72 LEU A N 1
ATOM 574 C CA . LEU A 1 72 ? 4.852 4.403 -8.139 1.00 83.88 72 LEU A CA 1
ATOM 575 C C . LEU A 1 72 ? 3.575 5.047 -8.700 1.00 83.88 72 LEU A C 1
ATOM 577 O O . LEU A 1 72 ? 2.594 5.158 -7.974 1.00 83.88 72 LEU A O 1
ATOM 581 N N . GLU A 1 73 ? 3.526 5.391 -9.989 1.00 86.31 73 GLU A N 1
ATOM 582 C CA . GLU A 1 73 ? 2.311 5.920 -10.629 1.00 86.31 73 GLU A CA 1
ATOM 583 C C . GLU A 1 73 ? 1.139 4.923 -10.606 1.00 86.31 73 GLU A C 1
ATOM 585 O O . GLU A 1 73 ? -0.019 5.320 -10.456 1.00 86.31 73 GLU A O 1
ATOM 590 N N . LEU A 1 74 ? 1.413 3.623 -10.761 1.00 85.88 74 LEU A N 1
ATOM 591 C CA . LEU A 1 74 ? 0.390 2.578 -10.678 1.00 85.88 74 LEU A CA 1
ATOM 592 C C . LEU A 1 74 ? -0.154 2.458 -9.253 1.00 85.88 74 LEU A C 1
ATOM 594 O O . LEU A 1 74 ? -1.372 2.408 -9.064 1.00 85.88 74 LEU A O 1
ATOM 598 N N . LEU A 1 75 ? 0.735 2.461 -8.257 1.00 84.62 75 LEU A N 1
ATOM 599 C CA . LEU A 1 75 ? 0.349 2.462 -6.849 1.00 84.62 75 LEU A CA 1
ATOM 600 C C . LEU A 1 75 ? -0.442 3.717 -6.477 1.00 84.62 75 LEU A C 1
ATOM 602 O O . LEU A 1 75 ? -1.473 3.603 -5.820 1.00 84.62 75 LEU A O 1
ATOM 606 N N . GLU A 1 76 ? -0.003 4.893 -6.926 1.00 86.50 76 GLU A N 1
ATOM 607 C CA . GLU A 1 76 ? -0.690 6.164 -6.691 1.00 86.50 76 GLU A CA 1
ATOM 608 C C . GLU A 1 76 ? -2.116 6.122 -7.236 1.00 86.50 76 GLU A C 1
ATOM 610 O O . GLU A 1 76 ? -3.050 6.383 -6.488 1.00 86.50 76 GLU A O 1
ATOM 615 N N . LYS A 1 77 ? -2.312 5.684 -8.486 1.00 87.44 77 LYS A N 1
ATOM 616 C CA . LYS A 1 77 ? -3.653 5.554 -9.083 1.00 87.44 77 LYS A CA 1
ATOM 617 C C . LYS A 1 77 ? -4.564 4.608 -8.311 1.00 87.44 77 LYS A C 1
ATOM 619 O O . LYS A 1 77 ? -5.760 4.862 -8.208 1.00 87.44 77 LYS A O 1
ATOM 624 N N . GLN A 1 78 ? -4.030 3.498 -7.810 1.00 86.50 78 GLN A N 1
ATOM 625 C CA . GLN A 1 78 ? -4.832 2.552 -7.037 1.00 86.50 78 GLN A CA 1
ATOM 626 C C . GLN A 1 78 ? -5.170 3.102 -5.644 1.00 86.50 78 GLN A C 1
ATOM 628 O O . GLN A 1 78 ? -6.295 2.943 -5.174 1.00 86.50 78 GLN A O 1
ATOM 633 N N . LEU A 1 79 ? -4.235 3.804 -5.004 1.00 85.12 79 LEU A N 1
ATOM 634 C CA . LEU A 1 79 ? -4.475 4.475 -3.728 1.00 85.12 79 LEU A CA 1
ATOM 635 C C . LEU A 1 79 ? -5.452 5.647 -3.853 1.00 85.12 79 LEU A C 1
ATOM 637 O O . LEU A 1 79 ? -6.247 5.850 -2.940 1.00 85.12 79 LEU A O 1
ATOM 641 N N . ASP A 1 80 ? -5.410 6.393 -4.955 1.00 86.88 80 ASP A N 1
ATOM 642 C CA . ASP A 1 80 ? -6.336 7.490 -5.244 1.00 86.88 80 ASP A CA 1
ATOM 643 C C . ASP A 1 80 ? -7.768 6.954 -5.384 1.00 86.88 80 ASP A C 1
ATOM 645 O O . ASP A 1 80 ? -8.662 7.400 -4.672 1.00 86.88 80 ASP A O 1
ATOM 649 N N . LYS A 1 81 ? -7.965 5.862 -6.141 1.00 86.12 81 LYS A N 1
ATOM 650 C CA . LYS A 1 81 ? -9.263 5.165 -6.206 1.00 86.12 81 LYS A CA 1
ATOM 651 C C . LYS A 1 81 ? -9.775 4.741 -4.829 1.00 86.12 81 LYS A C 1
ATOM 653 O O . LYS A 1 81 ? -10.958 4.904 -4.541 1.00 86.12 81 LYS A O 1
ATOM 658 N N . PHE A 1 82 ? -8.913 4.168 -3.986 1.00 86.12 82 PHE A N 1
ATOM 659 C CA . PHE A 1 82 ? -9.298 3.775 -2.627 1.00 86.12 82 PHE A CA 1
ATOM 660 C C . PHE A 1 82 ? -9.732 4.992 -1.794 1.00 86.12 82 PHE A C 1
ATOM 662 O O . PHE A 1 82 ? -10.743 4.946 -1.094 1.00 86.12 82 PHE A O 1
ATOM 669 N N . GLN A 1 83 ? -8.991 6.096 -1.896 1.00 85.94 83 GLN A N 1
ATOM 670 C CA . GLN A 1 83 ? -9.295 7.351 -1.207 1.00 85.94 83 GLN A CA 1
ATOM 671 C C . GLN A 1 83 ? -10.607 7.974 -1.688 1.00 85.94 83 GLN A C 1
ATOM 673 O O . GLN A 1 83 ? -11.404 8.415 -0.861 1.00 85.94 83 GLN A O 1
ATOM 678 N N . GLU A 1 84 ? -10.864 7.962 -2.998 1.00 87.19 84 GLU A N 1
ATOM 679 C CA . GLU A 1 84 ? -12.127 8.408 -3.589 1.00 87.19 84 GLU A CA 1
ATOM 680 C C . GLU A 1 84 ? -13.308 7.548 -3.117 1.00 87.19 84 GLU A C 1
ATOM 682 O O . GLU A 1 84 ? -14.369 8.084 -2.793 1.00 87.19 84 GLU A O 1
ATOM 687 N N . GLN A 1 85 ? -13.129 6.225 -3.033 1.00 86.38 85 GLN A N 1
ATOM 688 C CA . GLN A 1 85 ? -14.163 5.295 -2.569 1.00 86.38 85 GLN A CA 1
ATOM 689 C C . GLN A 1 85 ? -14.513 5.489 -1.089 1.00 86.38 85 GLN A C 1
ATOM 691 O O . GLN A 1 85 ? -15.691 5.498 -0.734 1.00 86.38 85 GLN A O 1
ATOM 696 N N . GLU A 1 86 ? -13.507 5.667 -0.230 1.00 85.75 86 GLU A N 1
ATOM 697 C CA . GLU A 1 86 ? -13.704 5.834 1.216 1.00 85.75 86 GLU A CA 1
ATOM 698 C C . GLU A 1 86 ? -13.912 7.301 1.639 1.00 85.75 86 GLU A C 1
ATOM 700 O O . GLU A 1 86 ? -14.229 7.574 2.798 1.00 85.75 86 GLU A O 1
ATOM 705 N N . GLY A 1 87 ? -13.751 8.260 0.720 1.00 87.88 87 GLY A N 1
ATOM 706 C CA . GLY A 1 87 ? -13.902 9.692 0.983 1.00 87.88 87 GLY A CA 1
ATOM 707 C C . GLY A 1 87 ? -12.875 10.243 1.977 1.00 87.88 87 GLY A C 1
ATOM 708 O O . GLY A 1 87 ? -13.206 11.110 2.791 1.00 87.88 87 GLY A O 1
ATOM 709 N N . ILE A 1 88 ? -11.645 9.722 1.954 1.00 86.00 88 ILE A N 1
ATOM 710 C CA . ILE A 1 88 ? -10.588 10.050 2.918 1.00 86.00 88 ILE A CA 1
ATOM 711 C C . ILE A 1 88 ? -9.371 10.675 2.234 1.00 86.00 88 ILE A C 1
ATOM 713 O O . ILE A 1 88 ? -8.932 10.226 1.183 1.00 86.00 88 ILE A O 1
ATOM 717 N N . ALA A 1 89 ? -8.801 11.703 2.863 1.00 85.19 89 ALA A N 1
ATOM 718 C CA . ALA A 1 89 ? -7.579 12.343 2.386 1.00 85.19 89 ALA A CA 1
ATOM 719 C C . ALA A 1 89 ? -6.346 11.426 2.551 1.00 85.19 89 ALA A C 1
ATOM 721 O O . ALA A 1 89 ? -6.267 10.685 3.540 1.00 85.19 89 ALA A O 1
ATOM 722 N N . PRO A 1 90 ? -5.343 11.522 1.662 1.00 79.19 90 PRO A N 1
ATOM 723 C CA . PRO A 1 90 ? -4.145 10.678 1.700 1.00 79.19 90 PRO A CA 1
ATOM 724 C C . PRO A 1 90 ? -3.379 10.802 3.022 1.00 79.19 90 PRO A C 1
ATOM 726 O O . PRO A 1 90 ? -2.981 9.795 3.609 1.00 79.19 90 PRO A O 1
ATOM 729 N N . GLU A 1 91 ? -3.232 12.022 3.545 1.00 81.69 91 GLU A N 1
ATOM 730 C CA . GLU A 1 91 ? -2.547 12.275 4.820 1.00 81.69 91 GLU A CA 1
ATOM 731 C C . GLU A 1 91 ? -3.266 11.615 6.005 1.00 81.69 91 GLU A C 1
ATOM 733 O O . GLU A 1 91 ? -2.629 11.108 6.928 1.00 81.69 91 GLU A O 1
ATOM 738 N N . ALA A 1 92 ? -4.601 11.568 5.963 1.00 83.50 92 ALA A N 1
ATOM 739 C CA . ALA A 1 92 ? -5.398 10.933 7.006 1.00 83.50 92 ALA A CA 1
ATOM 740 C C . ALA A 1 92 ? -5.256 9.403 6.984 1.00 83.50 92 ALA A C 1
ATOM 742 O O . ALA A 1 92 ? -5.276 8.780 8.045 1.00 83.50 92 ALA A O 1
ATOM 743 N N . VAL A 1 93 ? -5.072 8.790 5.808 1.00 82.25 93 VAL A N 1
ATOM 744 C CA . VAL A 1 93 ? -4.750 7.357 5.707 1.00 82.25 93 VAL A CA 1
ATOM 745 C C . VAL A 1 93 ? -3.358 7.080 6.277 1.00 82.25 93 VAL A C 1
ATOM 747 O O . VAL A 1 93 ? -3.186 6.131 7.040 1.00 82.25 93 VAL A O 1
ATOM 750 N N . PHE A 1 94 ? -2.376 7.929 5.964 1.00 82.50 94 PHE A N 1
ATOM 751 C CA . PHE A 1 94 ? -1.010 7.787 6.471 1.00 82.50 94 PHE A CA 1
ATOM 752 C C . PHE A 1 94 ? -0.934 7.858 8.004 1.00 82.50 94 PHE A C 1
ATOM 754 O O . PHE A 1 94 ? -0.339 6.976 8.632 1.00 82.50 94 PHE A O 1
ATOM 761 N N . GLU A 1 95 ? -1.571 8.856 8.621 1.00 83.69 95 GLU A N 1
ATOM 762 C CA . GLU A 1 95 ? -1.587 8.990 10.083 1.00 83.69 95 GLU A CA 1
ATOM 763 C C . GLU A 1 95 ? -2.308 7.806 10.746 1.00 83.69 95 GLU A C 1
ATOM 765 O O . GLU A 1 95 ? -1.791 7.230 11.703 1.00 83.69 95 GLU A O 1
ATOM 770 N N . ARG A 1 96 ? -3.421 7.328 10.172 1.00 83.69 96 ARG A N 1
ATOM 771 C CA . ARG A 1 96 ? -4.103 6.125 10.681 1.00 83.69 96 ARG A CA 1
ATOM 772 C C . ARG A 1 96 ? -3.246 4.872 10.573 1.00 83.69 96 ARG A C 1
ATOM 774 O O . ARG A 1 96 ? -3.211 4.078 11.508 1.00 83.69 96 ARG A O 1
ATOM 781 N N . CYS A 1 97 ? -2.501 4.700 9.481 1.00 81.38 97 CYS A N 1
ATOM 782 C CA . CYS A 1 97 ? -1.514 3.628 9.361 1.00 81.38 97 CYS A CA 1
ATOM 783 C C . CYS A 1 97 ? -0.456 3.728 10.470 1.00 81.38 97 CYS A C 1
ATOM 785 O O . CYS A 1 97 ? -0.094 2.723 11.069 1.00 81.38 97 CYS A O 1
ATOM 787 N N . LYS A 1 98 ? 0.034 4.928 10.789 1.00 77.38 98 LYS A N 1
ATOM 788 C CA . LYS A 1 98 ? 1.000 5.162 11.876 1.00 77.38 98 LYS A CA 1
ATOM 789 C C . LYS A 1 98 ? 0.465 4.782 13.252 1.00 77.38 98 LYS A C 1
ATOM 791 O O . LYS A 1 98 ? 1.194 4.164 14.025 1.00 77.38 98 LYS A O 1
ATOM 796 N N . GLU A 1 99 ? -0.794 5.087 13.528 1.00 79.44 99 GLU A N 1
ATOM 797 C CA . GLU A 1 99 ? -1.459 4.737 14.786 1.00 79.44 99 GLU A CA 1
ATOM 798 C C . GLU A 1 99 ? -1.861 3.254 14.859 1.00 79.44 99 GLU A C 1
ATOM 800 O O . GLU A 1 99 ? -1.919 2.675 15.944 1.00 79.44 99 GLU A O 1
ATOM 805 N N . ALA A 1 100 ? -2.093 2.614 13.710 1.00 74.75 100 ALA A N 1
ATOM 806 C CA . ALA A 1 100 ? -2.502 1.215 13.615 1.00 74.75 100 ALA A CA 1
ATOM 807 C C . ALA A 1 100 ? -1.355 0.200 13.753 1.00 74.75 100 ALA A C 1
ATOM 809 O O . ALA A 1 100 ? -1.633 -1.000 13.846 1.00 74.75 100 ALA A O 1
ATOM 810 N N . VAL A 1 101 ? -0.086 0.638 13.789 1.00 67.69 101 VAL A N 1
ATOM 811 C CA . VAL A 1 101 ? 1.063 -0.229 14.117 1.00 67.69 101 VAL A CA 1
ATOM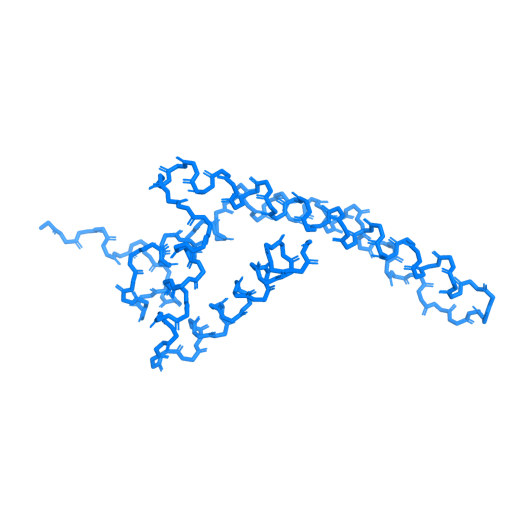 812 C C . VAL A 1 101 ? 0.958 -0.660 15.588 1.00 67.69 101 VAL A C 1
ATOM 814 O O . VAL A 1 101 ? 1.515 -0.036 16.487 1.00 67.69 101 VAL A O 1
ATOM 817 N N . GLY A 1 102 ? 0.184 -1.716 15.832 1.00 65.31 102 GLY A N 1
ATOM 818 C CA . GLY A 1 102 ? -0.040 -2.330 17.141 1.00 65.31 102 GLY A CA 1
ATOM 819 C C . GLY A 1 102 ? 0.690 -3.666 17.324 1.00 65.31 102 GLY A C 1
ATOM 820 O O . GLY A 1 102 ? 1.653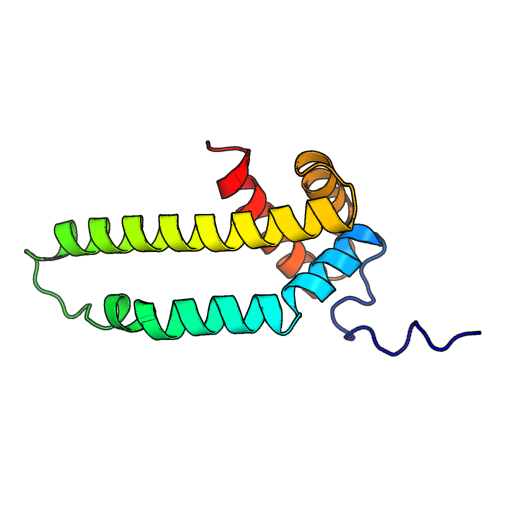 -3.967 16.628 1.00 65.31 102 GLY A O 1
ATOM 821 N N . GLU A 1 103 ? 0.203 -4.473 18.274 1.00 57.16 103 GLU A N 1
ATOM 822 C CA . GLU A 1 103 ? 0.842 -5.697 18.804 1.00 57.16 103 GLU A CA 1
ATOM 823 C C . GLU A 1 103 ? 0.992 -6.866 17.804 1.00 57.16 103 GLU A C 1
ATOM 825 O O . GLU A 1 103 ? 1.721 -7.814 18.087 1.00 57.16 103 GLU A O 1
ATOM 830 N N . ASP A 1 104 ? 0.329 -6.826 16.643 1.00 65.56 104 ASP A N 1
ATOM 831 C CA . ASP A 1 104 ? 0.421 -7.882 15.627 1.00 65.56 104 ASP A CA 1
ATOM 832 C C . ASP A 1 104 ? 1.607 -7.628 14.679 1.00 65.56 104 ASP A C 1
ATOM 834 O O . ASP A 1 104 ? 1.568 -6.731 13.835 1.00 65.56 104 ASP A O 1
ATOM 838 N N . GLU A 1 105 ? 2.677 -8.419 14.814 1.00 70.69 105 GLU A N 1
ATOM 839 C CA . GLU A 1 105 ? 3.912 -8.262 14.026 1.00 70.69 105 GLU A CA 1
ATOM 840 C C . GLU A 1 105 ? 3.691 -8.378 12.510 1.00 70.69 105 GLU A C 1
ATOM 842 O O . GLU A 1 105 ? 4.397 -7.735 11.726 1.00 70.69 105 GLU A O 1
ATOM 847 N N . PHE A 1 106 ? 2.714 -9.179 12.074 1.00 67.94 106 PHE A N 1
ATOM 848 C CA . PHE A 1 106 ? 2.446 -9.378 10.654 1.00 67.94 106 PHE A CA 1
ATOM 849 C C . PHE A 1 106 ? 1.753 -8.152 10.053 1.00 67.94 106 PHE A C 1
ATOM 851 O O . PHE A 1 106 ? 2.215 -7.606 9.047 1.00 67.94 106 PHE A O 1
ATOM 858 N N . ALA A 1 107 ? 0.693 -7.674 10.706 1.00 69.12 107 ALA A N 1
ATOM 859 C CA . ALA A 1 107 ? 0.022 -6.437 10.344 1.00 69.12 107 ALA A CA 1
ATOM 860 C C . ALA A 1 107 ? 0.979 -5.242 10.426 1.00 69.12 107 ALA A C 1
ATOM 862 O O . ALA A 1 107 ? 0.983 -4.405 9.529 1.00 69.12 107 ALA A O 1
ATOM 863 N N . ALA A 1 108 ? 1.855 -5.192 11.432 1.00 76.12 108 ALA A N 1
ATOM 864 C CA . ALA A 1 108 ? 2.856 -4.139 11.563 1.00 76.12 108 ALA A CA 1
ATOM 865 C C . ALA A 1 108 ? 3.815 -4.085 10.362 1.00 76.12 108 ALA A C 1
ATOM 867 O O . ALA A 1 108 ? 4.133 -2.997 9.888 1.00 76.12 108 ALA A O 1
ATOM 868 N N . ASN A 1 109 ? 4.265 -5.230 9.838 1.00 80.44 109 ASN A N 1
ATOM 869 C CA . ASN A 1 109 ? 5.128 -5.259 8.652 1.00 80.44 109 ASN A CA 1
ATOM 870 C C . ASN A 1 109 ? 4.400 -4.789 7.391 1.00 80.44 109 ASN A C 1
ATOM 872 O O . ASN A 1 109 ? 4.965 -4.032 6.603 1.00 80.44 109 ASN A O 1
ATOM 876 N N . PHE A 1 110 ? 3.143 -5.191 7.222 1.00 76.38 110 PHE A N 1
ATOM 877 C CA . PHE A 1 110 ? 2.328 -4.732 6.103 1.00 76.38 110 PHE A CA 1
ATOM 878 C C . PHE A 1 110 ? 2.061 -3.220 6.177 1.00 76.38 110 PHE A C 1
ATOM 880 O O . PHE A 1 110 ? 2.271 -2.495 5.209 1.00 76.38 110 PHE A O 1
ATOM 887 N N . ILE A 1 111 ? 1.701 -2.715 7.357 1.00 78.69 111 ILE A N 1
ATOM 888 C CA . ILE A 1 111 ? 1.477 -1.286 7.595 1.00 78.69 111 ILE A CA 1
ATOM 889 C C . ILE A 1 111 ? 2.762 -0.476 7.372 1.00 78.69 111 ILE A C 1
ATOM 891 O O . ILE A 1 111 ? 2.707 0.603 6.788 1.00 78.69 111 ILE A O 1
ATOM 895 N N . LYS A 1 112 ? 3.934 -0.994 7.761 1.00 82.25 112 LYS A N 1
ATOM 896 C CA . LYS A 1 112 ? 5.229 -0.357 7.458 1.00 82.25 112 LYS A CA 1
ATOM 897 C C . LYS A 1 112 ? 5.504 -0.277 5.958 1.00 82.25 112 LYS A C 1
ATOM 899 O O . LYS A 1 112 ? 6.023 0.737 5.499 1.00 82.25 112 LYS A O 1
ATOM 904 N N . MET A 1 113 ? 5.159 -1.318 5.196 1.00 82.38 113 MET A N 1
ATOM 905 C CA . MET A 1 113 ? 5.265 -1.280 3.735 1.00 82.38 113 MET A CA 1
ATOM 906 C C . MET A 1 113 ? 4.370 -0.173 3.164 1.00 82.38 113 MET A C 1
ATOM 908 O O . MET A 1 113 ? 4.839 0.644 2.376 1.00 82.38 113 MET A O 1
ATOM 912 N N . LEU A 1 114 ? 3.115 -0.095 3.612 1.00 80.12 114 LEU A N 1
ATOM 913 C CA . LEU A 1 114 ? 2.190 0.959 3.193 1.00 80.12 114 LEU A CA 1
ATOM 914 C C . LEU A 1 114 ? 2.716 2.355 3.538 1.00 80.12 114 LEU A C 1
ATOM 916 O O . LEU A 1 114 ? 2.697 3.245 2.695 1.00 80.12 114 LEU A O 1
ATOM 920 N N . GLN A 1 115 ? 3.237 2.547 4.750 1.00 82.12 115 GLN A N 1
ATOM 921 C CA . GLN A 1 115 ? 3.854 3.810 5.153 1.00 82.12 115 GLN A CA 1
ATOM 922 C C . GLN A 1 115 ? 5.005 4.204 4.230 1.00 82.12 115 GLN A C 1
ATOM 924 O O . GLN A 1 115 ? 5.085 5.366 3.847 1.00 82.12 115 GLN A O 1
ATOM 929 N N . ALA A 1 116 ? 5.874 3.260 3.858 1.00 83.69 116 ALA A N 1
ATOM 930 C CA . ALA A 1 116 ? 6.979 3.532 2.944 1.00 83.69 116 ALA A CA 1
ATOM 931 C C . ALA A 1 116 ? 6.473 4.004 1.572 1.00 83.69 116 ALA A C 1
ATOM 933 O O . ALA A 1 116 ? 6.958 5.011 1.063 1.00 83.69 116 ALA A O 1
ATOM 934 N N . VAL A 1 117 ? 5.442 3.348 1.030 1.00 82.56 117 VAL A N 1
ATOM 935 C CA . VAL A 1 117 ? 4.799 3.751 -0.232 1.00 82.56 117 VAL A CA 1
ATOM 936 C C . VAL A 1 117 ? 4.211 5.160 -0.126 1.00 82.56 117 VAL A C 1
ATOM 938 O O . VAL A 1 117 ? 4.461 5.997 -0.987 1.00 82.56 117 VAL A O 1
ATOM 941 N N . TYR A 1 118 ? 3.473 5.461 0.944 1.00 81.25 118 TYR A N 1
ATOM 942 C CA . TYR A 1 118 ? 2.904 6.797 1.151 1.00 81.25 118 TYR A CA 1
ATOM 943 C C . TYR A 1 118 ? 3.983 7.877 1.311 1.00 81.25 118 TYR A C 1
ATOM 945 O O . TYR A 1 118 ? 3.821 8.989 0.813 1.00 81.25 118 TYR A O 1
ATOM 953 N N . VAL A 1 119 ? 5.096 7.556 1.974 1.00 81.19 119 VAL A N 1
ATOM 954 C CA . VAL A 1 119 ? 6.241 8.464 2.097 1.00 81.19 119 VAL A CA 1
ATOM 955 C C . VAL A 1 119 ? 6.854 8.748 0.724 1.00 81.19 119 VAL A C 1
ATOM 957 O O . VAL A 1 119 ? 7.069 9.914 0.398 1.00 81.19 119 VAL A O 1
ATOM 960 N N . GLU A 1 120 ? 7.099 7.721 -0.094 1.00 80.19 120 GLU A N 1
ATOM 961 C CA . GLU A 1 120 ? 7.639 7.905 -1.449 1.00 80.19 120 GLU A CA 1
ATOM 962 C C . GLU A 1 120 ? 6.691 8.690 -2.366 1.00 80.19 120 GLU A C 1
ATOM 964 O O . GLU A 1 120 ? 7.155 9.503 -3.161 1.00 80.19 120 GLU A O 1
ATOM 969 N N . LEU A 1 121 ? 5.375 8.492 -2.244 1.00 78.12 121 LEU A N 1
ATOM 970 C CA . LEU A 1 121 ? 4.392 9.137 -3.119 1.00 78.12 121 LEU A CA 1
ATOM 971 C C . LEU A 1 121 ? 4.061 10.581 -2.733 1.00 78.12 121 LEU A C 1
ATOM 973 O O . LEU A 1 121 ? 3.944 11.433 -3.612 1.00 78.12 121 LEU A O 1
ATOM 977 N N . TYR A 1 122 ? 3.894 10.860 -1.438 1.00 70.69 122 TYR A N 1
ATOM 978 C CA . TYR A 1 122 ? 3.288 12.114 -0.974 1.00 70.69 122 TYR A CA 1
ATOM 979 C C . TYR A 1 122 ? 4.231 13.004 -0.159 1.00 70.69 122 TYR A C 1
ATOM 981 O O . TYR A 1 122 ? 3.960 14.193 -0.022 1.00 70.69 122 TYR A O 1
ATOM 989 N N . ILE A 1 123 ? 5.321 12.463 0.401 1.00 64.19 123 ILE A N 1
ATOM 990 C CA . ILE A 1 123 ? 6.214 13.220 1.301 1.00 64.19 123 ILE A CA 1
ATOM 991 C C . ILE A 1 123 ? 7.500 13.674 0.594 1.00 64.19 123 ILE A C 1
ATOM 993 O O . ILE A 1 123 ? 8.041 14.719 0.950 1.00 64.19 123 ILE A O 1
ATOM 997 N N . TRP A 1 124 ? 7.981 12.932 -0.409 1.00 53.34 124 TRP A N 1
ATOM 998 C CA . TRP A 1 124 ? 9.208 13.260 -1.158 1.00 53.34 124 TRP A CA 1
ATOM 999 C C . TRP A 1 124 ? 8.974 13.828 -2.573 1.00 53.34 124 TRP A C 1
ATOM 1001 O O . TRP A 1 124 ? 9.932 13.909 -3.345 1.00 53.34 124 TRP A O 1
ATOM 1011 N N . LYS A 1 125 ? 7.742 14.229 -2.918 1.00 48.94 125 LYS A N 1
ATOM 1012 C CA . LYS A 1 125 ? 7.437 14.954 -4.167 1.00 48.94 125 LYS A CA 1
ATOM 1013 C C . LYS A 1 125 ? 7.741 16.451 -4.068 1.00 48.94 125 LYS A C 1
ATOM 1015 O O . LYS A 1 125 ? 7.486 17.046 -2.998 1.00 48.94 125 LYS A O 1
#

pLDDT: mean 74.25, std 12.79, range [40.09, 87.88]

Organism: NCBI:txid36881

InterPro domains:
  IPR023379 BART domain [PF11527] (16-116)
  IPR038888 Cilia- and flagella-associated protein 36 [PTHR21532] (17-116)
  IPR042541 BART domain superfamily [G3DSA:1.20.1520.10] (14-118)

Foldseek 3Di:
DPPPLPPQPPLLNLFPDPLLSVVVVLCVDPVNVVLVVVLCVVCVVLVVPPDDDPPCVVVSVVSVVVSVVVVLVSVVVSVVVSCVVVVHDLVRSLVSLVVRCDDRPSSNVVSVVVNVSSCVNPVPD